Protein AF-A0A3M1NUH5-F1 (afdb_monomer_lite)

pLDDT: mean 92.51, std 4.21, range [74.0, 98.38]

Secondary structure (DSSP, 8-state):
-----HHHHHHHHHHHHTS-TTSTTHHHHHHHHHHHHHHHHHTSTTTTS---EEEETTEEEEEEES-SS-TTTSSSSPPPPHHHHHHHHHHHHHHH-

Sequence (97 aa):
PTPWPKAKFDSLEAVRATWDRSKPGYYEKWAKLRAEQVKAMQASPYYGKVGAFEGAGYSSRGLYRPGMDCRMFSLSLAPFDPVCAAAIERVIRFYSE

Foldseek 3Di:
DDDAPLVLVVVLVVVLVPDDPPDPCNVVVVVVSVVVVVVRRVPDPCALHFDFDADDDPDNGPHTDGHPDAVRPDVDPDHHRPVRVVVVVVVVVVVVD

Structure (mmCIF, N/CA/C/O backbone):
data_AF-A0A3M1NUH5-F1
#
_entry.id   AF-A0A3M1NUH5-F1
#
loop_
_atom_site.group_PDB
_atom_site.id
_atom_site.type_symbol
_atom_site.label_atom_id
_atom_site.label_alt_id
_atom_site.label_comp_id
_atom_site.label_asym_id
_atom_site.label_entity_id
_atom_site.label_seq_id
_atom_site.pdbx_PDB_ins_code
_atom_site.Cartn_x
_atom_site.Cartn_y
_atom_site.Cartn_z
_atom_site.occupancy
_atom_site.B_iso_or_equiv
_atom_site.auth_seq_id
_atom_site.auth_comp_id
_atom_site.auth_asym_id
_atom_site.auth_atom_id
_atom_site.pdbx_PDB_model_num
ATOM 1 N N . PRO A 1 1 ? -12.676 -4.129 -9.396 1.00 89.56 1 PRO A N 1
ATOM 2 C CA . PRO A 1 1 ? -11.365 -3.901 -8.734 1.00 89.56 1 PRO A CA 1
ATOM 3 C C . PRO A 1 1 ? -10.821 -2.529 -9.145 1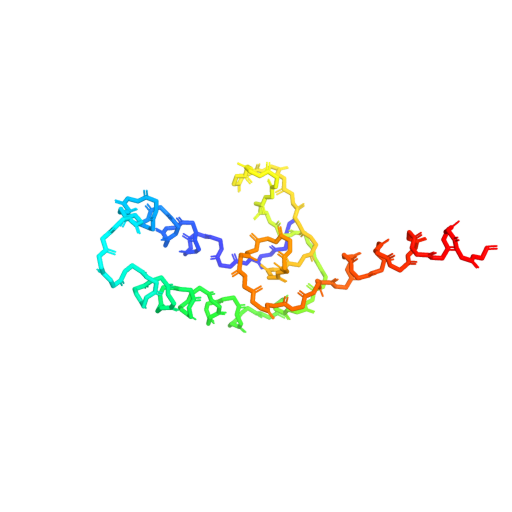.00 89.56 1 PRO A C 1
ATOM 5 O O . PRO A 1 1 ? -11.001 -2.150 -10.298 1.00 89.56 1 PRO A O 1
ATOM 8 N N . THR A 1 2 ? -10.224 -1.770 -8.224 1.00 94.44 2 THR A N 1
ATOM 9 C CA . THR A 1 2 ? -9.700 -0.428 -8.516 1.00 94.44 2 THR A CA 1
ATOM 10 C C . THR A 1 2 ? -8.406 -0.538 -9.329 1.00 94.44 2 THR A C 1
ATOM 12 O O . THR A 1 2 ? -7.475 -1.218 -8.883 1.00 94.44 2 THR A O 1
ATOM 15 N N . PRO A 1 3 ? -8.318 0.109 -10.507 1.00 93.50 3 PRO A N 1
ATOM 16 C CA . PRO A 1 3 ? -7.109 0.088 -11.319 1.00 93.50 3 PRO A CA 1
ATOM 17 C C . PRO A 1 3 ? -5.919 0.705 -10.580 1.00 93.50 3 PRO A C 1
ATOM 19 O O . PRO A 1 3 ? -6.016 1.776 -9.981 1.00 93.50 3 PRO A O 1
ATOM 22 N N . TRP A 1 4 ? -4.772 0.039 -10.639 1.00 94.12 4 TRP A N 1
ATOM 23 C CA . TRP A 1 4 ? -3.510 0.551 -10.113 1.00 94.12 4 TRP A CA 1
ATOM 24 C C . TRP A 1 4 ? -2.341 -0.055 -10.895 1.00 94.12 4 TRP A C 1
ATOM 26 O O . TRP A 1 4 ? -2.543 -1.063 -11.580 1.00 94.12 4 TRP A O 1
ATOM 36 N N . PRO A 1 5 ? -1.127 0.525 -10.842 1.00 93.25 5 PRO A N 1
ATOM 37 C CA . PRO A 1 5 ? 0.027 0.064 -11.623 1.00 93.25 5 PRO A CA 1
ATOM 38 C C . PRO A 1 5 ? 0.641 -1.242 -11.072 1.00 93.25 5 PRO A C 1
ATOM 40 O O . PRO A 1 5 ? 1.849 -1.345 -10.854 1.00 93.25 5 PRO A O 1
ATOM 43 N N . LYS A 1 6 ? -0.199 -2.263 -10.874 1.00 91.94 6 LYS A N 1
ATOM 44 C CA . LYS A 1 6 ? 0.126 -3.569 -10.301 1.00 91.94 6 LYS A CA 1
ATOM 45 C C . LYS A 1 6 ? 1.211 -4.296 -11.081 1.00 91.94 6 LYS A C 1
ATOM 47 O O . LYS A 1 6 ? 2.182 -4.742 -10.493 1.00 91.94 6 LYS A O 1
ATOM 52 N N . ALA A 1 7 ? 1.083 -4.366 -12.406 1.00 92.44 7 ALA A N 1
ATOM 53 C CA . ALA A 1 7 ? 2.043 -5.076 -13.252 1.00 92.44 7 ALA A CA 1
ATOM 54 C C . ALA A 1 7 ? 3.469 -4.514 -13.113 1.00 92.44 7 ALA A C 1
ATOM 56 O O . ALA A 1 7 ? 4.436 -5.274 -13.051 1.00 92.44 7 ALA A O 1
ATOM 57 N N . LYS A 1 8 ? 3.595 -3.184 -12.992 1.00 91.88 8 LYS A N 1
ATOM 58 C CA . LYS A 1 8 ? 4.883 -2.530 -12.742 1.00 91.88 8 LYS A CA 1
ATOM 59 C C . LYS A 1 8 ? 5.388 -2.841 -11.332 1.00 91.88 8 LYS A C 1
ATOM 61 O O . LYS A 1 8 ? 6.554 -3.187 -11.173 1.00 91.88 8 LYS A O 1
ATOM 66 N N . PHE A 1 9 ? 4.519 -2.743 -10.326 1.00 91.31 9 PHE A N 1
ATOM 67 C CA . PHE A 1 9 ? 4.870 -3.055 -8.940 1.00 91.31 9 PHE A CA 1
ATOM 68 C C . PHE A 1 9 ? 5.359 -4.503 -8.780 1.00 91.31 9 PHE A C 1
ATOM 70 O O . PHE A 1 9 ? 6.447 -4.719 -8.253 1.00 91.31 9 PHE A O 1
ATOM 77 N N . ASP A 1 10 ? 4.605 -5.471 -9.303 1.00 92.12 10 ASP A N 1
ATOM 78 C CA . ASP A 1 10 ? 4.919 -6.900 -9.237 1.00 92.12 10 ASP A CA 1
ATOM 79 C C . ASP A 1 10 ? 6.244 -7.220 -9.940 1.00 92.12 10 ASP A C 1
ATOM 81 O O . ASP A 1 10 ? 7.052 -7.983 -9.416 1.00 92.12 10 ASP A O 1
ATOM 85 N N . SER A 1 11 ? 6.506 -6.597 -11.094 1.00 92.88 11 SER A N 1
ATOM 86 C CA . SER A 1 11 ? 7.780 -6.752 -11.811 1.00 92.88 11 SER A CA 1
ATOM 87 C C . SER A 1 11 ? 8.970 -6.263 -10.978 1.00 92.88 11 SER A C 1
ATOM 89 O O . SER A 1 11 ? 9.995 -6.938 -10.900 1.00 92.88 11 SER A O 1
ATOM 91 N N . LEU A 1 12 ? 8.835 -5.109 -10.314 1.00 91.12 12 LEU A N 1
ATOM 92 C CA . LEU A 1 12 ? 9.879 -4.566 -9.437 1.00 91.12 12 LEU A CA 1
ATOM 93 C C . LEU A 1 12 ? 10.077 -5.431 -8.181 1.00 91.12 12 LEU A C 1
ATOM 95 O O . LEU A 1 12 ? 11.211 -5.647 -7.756 1.00 91.12 12 LEU A O 1
ATOM 99 N N . GLU A 1 13 ? 8.997 -5.965 -7.608 1.00 89.62 13 GLU A N 1
ATOM 100 C CA . GLU A 1 13 ? 9.074 -6.890 -6.474 1.00 89.62 13 GLU A CA 1
ATOM 101 C C . GLU A 1 13 ? 9.722 -8.226 -6.849 1.00 89.62 13 GLU A C 1
ATOM 103 O O . GLU A 1 13 ? 10.529 -8.739 -6.076 1.00 89.62 13 GLU A O 1
ATOM 108 N N . ALA A 1 14 ? 9.448 -8.760 -8.042 1.00 91.75 14 ALA A N 1
ATOM 109 C CA . ALA A 1 14 ? 10.107 -9.963 -8.543 1.00 91.75 14 ALA A CA 1
ATOM 110 C C . ALA A 1 14 ? 11.626 -9.760 -8.666 1.00 91.75 14 ALA A C 1
ATOM 112 O O . ALA A 1 14 ? 12.402 -10.621 -8.255 1.00 91.75 14 ALA A O 1
ATOM 113 N N . VAL A 1 15 ? 12.065 -8.590 -9.147 1.00 91.19 15 VAL A N 1
ATOM 114 C CA . VAL A 1 15 ? 13.490 -8.228 -9.172 1.00 91.19 15 VAL A CA 1
ATOM 115 C C . VAL A 1 15 ? 14.051 -8.138 -7.754 1.00 91.19 15 VAL A C 1
ATOM 117 O O . VAL A 1 15 ? 15.101 -8.719 -7.481 1.00 91.19 15 VAL A O 1
ATOM 120 N N . ARG A 1 16 ? 13.357 -7.457 -6.833 1.00 90.31 16 ARG A N 1
ATOM 121 C CA . ARG A 1 16 ? 13.779 -7.341 -5.427 1.00 90.31 16 ARG A CA 1
ATOM 122 C C . ARG A 1 16 ? 13.910 -8.708 -4.749 1.00 90.31 16 ARG A C 1
ATOM 1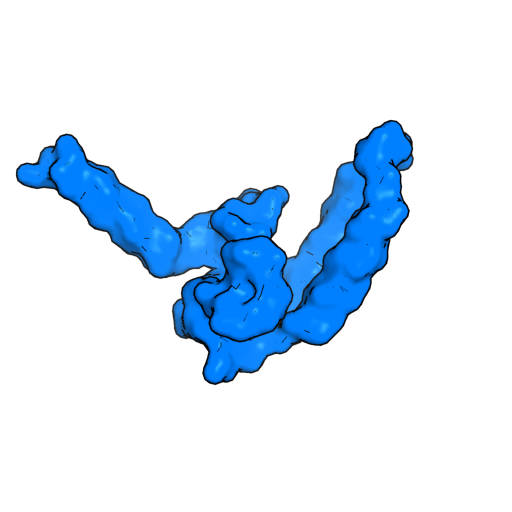24 O O . ARG A 1 16 ? 14.834 -8.894 -3.964 1.00 90.31 16 ARG A O 1
ATOM 131 N N . ALA A 1 17 ? 13.025 -9.655 -5.059 1.00 89.75 17 ALA A N 1
ATOM 132 C CA . ALA A 1 17 ? 13.035 -11.001 -4.487 1.00 89.75 17 ALA A CA 1
ATOM 133 C C . ALA A 1 17 ? 14.318 -11.790 -4.807 1.00 89.75 17 ALA A C 1
ATOM 135 O O . ALA A 1 17 ? 14.678 -12.688 -4.054 1.00 89.75 17 ALA A O 1
ATOM 136 N N . THR A 1 18 ? 15.038 -11.433 -5.877 1.00 92.50 18 THR A N 1
ATOM 137 C CA . THR A 1 18 ? 16.334 -12.048 -6.224 1.00 92.50 18 THR A CA 1
ATOM 138 C C . THR A 1 18 ? 17.520 -11.491 -5.430 1.00 92.50 18 THR A C 1
ATOM 140 O O . THR A 1 18 ? 18.630 -12.010 -5.539 1.00 92.50 18 THR A O 1
ATOM 143 N N . TRP A 1 19 ? 17.338 -10.405 -4.672 1.00 92.94 19 TRP A N 1
ATOM 144 C CA . TRP A 1 19 ? 18.445 -9.726 -4.004 1.00 92.94 19 TRP A CA 1
ATOM 145 C C . TRP A 1 19 ? 18.774 -10.362 -2.657 1.00 92.94 19 TRP A C 1
ATOM 147 O O . TRP A 1 19 ? 17.903 -10.585 -1.821 1.00 92.94 19 TRP A O 1
ATOM 157 N N . ASP A 1 20 ? 20.067 -10.558 -2.417 1.00 92.50 20 ASP A N 1
ATOM 158 C CA . ASP A 1 20 ? 20.584 -10.979 -1.121 1.00 92.50 20 ASP A CA 1
ATOM 159 C C . ASP A 1 20 ? 20.628 -9.789 -0.148 1.00 92.50 20 ASP A C 1
ATOM 161 O O . ASP A 1 20 ? 21.340 -8.803 -0.366 1.00 92.50 20 ASP A O 1
ATOM 165 N N . ARG A 1 21 ? 19.865 -9.899 0.945 1.00 90.50 21 ARG A N 1
ATOM 166 C CA . ARG A 1 21 ? 19.770 -8.882 2.003 1.00 90.50 21 ARG A CA 1
ATOM 167 C C . ARG A 1 21 ? 21.061 -8.725 2.811 1.00 90.50 21 ARG A C 1
ATOM 169 O O . ARG A 1 21 ? 21.250 -7.693 3.447 1.00 90.50 21 ARG A O 1
ATOM 176 N N . SER A 1 22 ? 21.941 -9.721 2.775 1.00 93.81 22 SER A N 1
ATOM 177 C CA . SER A 1 22 ? 23.210 -9.758 3.512 1.00 93.81 22 SER A CA 1
ATOM 178 C C . SER A 1 22 ? 24.296 -8.898 2.861 1.00 93.81 22 SER A C 1
ATOM 180 O O . SER A 1 22 ? 25.314 -8.602 3.486 1.00 93.81 22 SER A O 1
ATOM 182 N N . LYS A 1 23 ? 24.121 -8.521 1.588 1.00 94.19 23 LYS A N 1
ATOM 183 C CA . LYS A 1 23 ? 25.127 -7.765 0.838 1.00 94.19 23 LYS A CA 1
ATOM 184 C C . LYS A 1 23 ? 25.182 -6.301 1.298 1.00 94.19 23 LYS A C 1
ATOM 186 O O . LYS A 1 23 ? 24.135 -5.692 1.538 1.00 94.19 23 LYS A O 1
ATOM 191 N N . PRO A 1 24 ? 26.385 -5.701 1.360 1.00 93.44 24 PRO A N 1
ATOM 192 C CA . PRO A 1 24 ? 26.517 -4.274 1.635 1.00 93.44 24 PRO A CA 1
ATOM 193 C C . PRO A 1 24 ? 25.800 -3.460 0.547 1.00 93.44 24 PRO A C 1
ATOM 195 O O . PRO A 1 24 ? 25.820 -3.827 -0.628 1.00 93.44 24 PRO A O 1
ATOM 198 N N . GLY A 1 25 ? 25.142 -2.364 0.933 1.00 91.81 25 GLY A N 1
ATOM 199 C CA . GLY A 1 25 ? 24.407 -1.502 -0.002 1.00 91.81 25 GLY A CA 1
ATOM 200 C C . GLY A 1 25 ? 22.972 -1.950 -0.330 1.00 91.81 25 GLY A C 1
ATOM 201 O O . GLY A 1 25 ? 22.318 -1.348 -1.188 1.00 91.81 25 GLY A O 1
ATOM 202 N N . TYR A 1 26 ? 22.468 -3.023 0.302 1.00 92.62 26 TYR A N 1
ATOM 203 C CA . TYR A 1 26 ? 21.116 -3.538 0.051 1.00 92.62 26 TYR A CA 1
ATOM 204 C C . TYR A 1 26 ? 20.030 -2.487 0.322 1.00 92.62 26 TYR A C 1
ATOM 206 O O . TYR A 1 26 ? 19.125 -2.315 -0.498 1.00 92.62 26 TYR A O 1
ATOM 214 N N . TYR A 1 27 ? 20.107 -1.771 1.449 1.00 90.12 27 TYR A N 1
ATOM 215 C 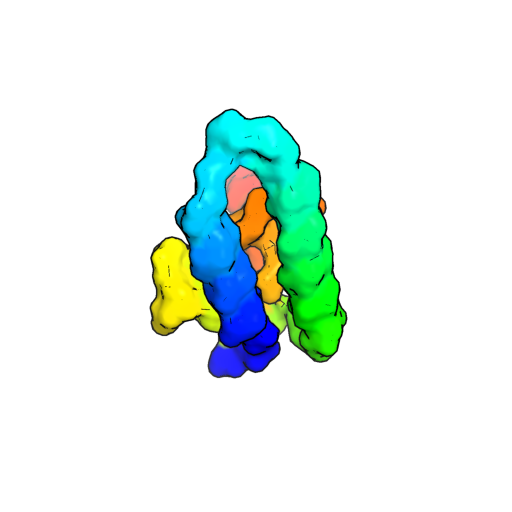CA . TYR A 1 27 ? 19.056 -0.834 1.856 1.00 90.12 27 TYR A CA 1
ATOM 216 C C . TYR A 1 27 ? 19.019 0.420 0.980 1.00 90.12 27 TYR A C 1
ATOM 218 O O . TYR A 1 27 ? 17.934 0.899 0.663 1.00 90.12 27 TYR A O 1
ATOM 226 N N . GLU A 1 28 ? 20.162 0.908 0.505 1.00 92.75 28 GLU A N 1
ATOM 227 C CA . GLU A 1 28 ? 20.258 2.023 -0.439 1.00 92.75 28 GLU A CA 1
ATOM 228 C C . GLU A 1 28 ? 19.664 1.637 -1.796 1.00 92.75 28 GLU A C 1
ATOM 230 O O . GLU A 1 28 ? 18.912 2.403 -2.406 1.00 92.75 28 GLU A O 1
ATOM 235 N N . LYS A 1 29 ? 19.961 0.420 -2.265 1.00 92.62 29 LYS A N 1
ATOM 236 C CA . LYS A 1 29 ? 19.375 -0.135 -3.490 1.00 92.62 29 LYS A CA 1
ATOM 237 C C . LYS A 1 29 ? 17.859 -0.310 -3.344 1.00 92.62 29 LYS A C 1
ATOM 239 O O . LYS A 1 29 ? 17.105 0.048 -4.250 1.00 92.62 29 LYS A O 1
ATOM 244 N N . TRP A 1 30 ? 17.410 -0.816 -2.195 1.00 90.88 30 TRP A N 1
ATOM 245 C CA . TRP A 1 30 ? 15.994 -0.988 -1.875 1.00 90.88 30 TRP A CA 1
ATOM 246 C C . TRP A 1 30 ? 15.253 0.347 -1.784 1.00 90.88 30 TRP A C 1
ATOM 248 O O . TRP A 1 30 ? 14.172 0.471 -2.355 1.00 90.88 30 TRP A O 1
ATOM 258 N N . ALA A 1 31 ? 15.846 1.366 -1.160 1.00 90.75 31 ALA A N 1
ATOM 259 C CA . ALA A 1 31 ? 15.264 2.701 -1.068 1.00 90.75 31 ALA A CA 1
ATOM 260 C C . ALA A 1 31 ? 15.002 3.309 -2.456 1.00 90.75 31 ALA A C 1
ATOM 262 O O . ALA A 1 31 ? 13.932 3.872 -2.687 1.00 90.75 31 ALA A O 1
ATOM 263 N N . LYS A 1 32 ? 15.929 3.130 -3.410 1.00 92.25 32 LYS A N 1
ATOM 264 C CA . LYS A 1 32 ? 15.759 3.586 -4.803 1.00 92.25 32 LYS A CA 1
ATOM 265 C C . LYS A 1 32 ? 14.603 2.878 -5.511 1.00 92.25 32 LYS A C 1
ATOM 267 O O . LYS A 1 32 ? 13.741 3.541 -6.084 1.00 92.25 32 LYS A O 1
ATOM 272 N N . LEU A 1 33 ? 14.552 1.546 -5.434 1.00 92.00 33 LEU A N 1
ATOM 273 C CA . LEU A 1 33 ? 13.465 0.758 -6.028 1.00 92.00 33 LEU A CA 1
ATOM 274 C C . LEU A 1 33 ? 12.114 1.119 -5.400 1.00 92.00 33 LEU A C 1
ATOM 276 O O . LEU A 1 33 ? 11.113 1.278 -6.099 1.00 92.00 33 LEU A O 1
ATOM 280 N N . ARG A 1 34 ? 12.090 1.319 -4.080 1.00 89.25 34 ARG A N 1
ATOM 281 C CA . ARG A 1 34 ? 10.880 1.714 -3.367 1.00 89.25 34 ARG A CA 1
ATOM 282 C C . ARG A 1 34 ? 10.405 3.100 -3.786 1.00 89.25 34 ARG A C 1
ATOM 284 O O . ARG A 1 34 ? 9.208 3.266 -4.006 1.00 89.25 34 ARG A O 1
ATOM 291 N N . ALA A 1 35 ? 11.308 4.069 -3.932 1.00 90.44 35 ALA A N 1
ATOM 292 C CA . ALA A 1 35 ? 10.969 5.400 -4.431 1.00 90.44 35 ALA A CA 1
ATOM 293 C C . ALA A 1 35 ? 10.337 5.330 -5.831 1.00 90.44 35 ALA A C 1
ATOM 295 O O . ALA A 1 35 ? 9.356 6.024 -6.097 1.00 90.44 35 ALA A O 1
ATOM 296 N N . GLU A 1 36 ? 10.822 4.438 -6.699 1.00 91.81 36 GLU A N 1
ATOM 297 C CA . GLU A 1 36 ? 10.210 4.207 -8.009 1.00 91.81 36 GLU A CA 1
ATOM 298 C C . GLU A 1 36 ? 8.796 3.611 -7.902 1.00 91.81 36 GLU A C 1
ATOM 300 O O . GLU A 1 36 ? 7.877 4.076 -8.581 1.00 91.81 36 GLU A O 1
ATOM 305 N N . GLN A 1 37 ? 8.592 2.625 -7.022 1.00 91.25 37 GLN A N 1
ATOM 306 C CA . GLN A 1 37 ? 7.266 2.059 -6.757 1.00 91.25 37 GLN A CA 1
ATOM 307 C C . GLN A 1 37 ? 6.294 3.115 -6.218 1.00 91.25 37 GLN A C 1
ATOM 309 O O . GLN A 1 37 ? 5.166 3.201 -6.700 1.00 91.25 37 GLN A O 1
ATOM 314 N N . VAL A 1 38 ? 6.717 3.932 -5.241 1.00 90.38 38 VAL A N 1
ATOM 315 C CA . VAL A 1 38 ? 5.902 5.038 -4.703 1.00 90.38 38 VAL A CA 1
ATOM 316 C C . VAL A 1 38 ? 5.538 6.004 -5.822 1.00 90.38 38 VAL A C 1
ATOM 318 O O . VAL A 1 38 ? 4.363 6.315 -5.987 1.00 90.38 38 VAL A O 1
ATOM 321 N N . LYS A 1 39 ? 6.514 6.430 -6.629 1.00 91.69 39 LYS A N 1
ATOM 322 C CA . LYS A 1 39 ? 6.285 7.363 -7.735 1.00 91.69 39 LYS A CA 1
ATOM 323 C C . LYS A 1 39 ? 5.285 6.810 -8.753 1.00 91.69 39 LYS A C 1
ATOM 325 O O . LYS A 1 39 ? 4.420 7.543 -9.222 1.00 91.69 39 LYS A O 1
ATOM 330 N N . ALA A 1 40 ? 5.369 5.517 -9.071 1.00 91.31 40 ALA A N 1
ATOM 331 C CA . ALA A 1 40 ? 4.402 4.862 -9.947 1.00 91.31 40 ALA A CA 1
ATOM 332 C C . ALA A 1 40 ? 2.991 4.865 -9.340 1.00 91.31 40 ALA A C 1
ATOM 334 O O . ALA A 1 40 ? 2.029 5.170 -10.039 1.00 91.31 40 ALA A O 1
ATOM 335 N N . MET A 1 41 ? 2.862 4.568 -8.043 1.00 91.06 41 MET A N 1
ATOM 336 C CA . MET A 1 41 ? 1.575 4.599 -7.343 1.00 91.06 41 MET A CA 1
ATOM 337 C C . MET A 1 41 ? 0.992 6.014 -7.269 1.00 91.06 41 MET A C 1
ATOM 339 O O . MET A 1 41 ? -0.190 6.188 -7.541 1.00 91.06 41 MET A O 1
ATOM 343 N N . GLN A 1 42 ? 1.816 7.022 -6.973 1.00 91.19 42 GLN A N 1
ATOM 344 C CA . GLN A 1 42 ? 1.418 8.434 -6.900 1.00 91.19 42 GLN A CA 1
ATOM 345 C C . GLN A 1 42 ? 0.925 9.000 -8.233 1.00 91.19 42 GLN A C 1
ATOM 347 O O . GLN A 1 42 ? 0.116 9.921 -8.238 1.00 91.19 42 GLN A O 1
ATOM 352 N N . ALA A 1 43 ? 1.375 8.443 -9.359 1.00 92.31 43 ALA A N 1
ATOM 353 C CA . ALA A 1 43 ? 0.874 8.817 -10.679 1.00 92.31 43 ALA A CA 1
ATOM 354 C C . ALA A 1 43 ? -0.560 8.317 -10.948 1.00 92.31 43 ALA A C 1
ATOM 356 O O . ALA A 1 43 ? -1.185 8.744 -11.917 1.00 92.31 43 ALA A O 1
ATOM 357 N N . SER A 1 44 ? -1.090 7.406 -10.125 1.00 93.00 44 SER A N 1
ATOM 358 C CA . SER A 1 44 ? -2.464 6.925 -10.264 1.00 93.00 44 SER A CA 1
ATOM 359 C C . SER A 1 44 ? -3.472 7.948 -9.726 1.00 93.00 44 SER A C 1
ATOM 361 O O . SER A 1 44 ? -3.290 8.446 -8.612 1.00 93.00 44 SER A O 1
ATOM 363 N N . PRO A 1 45 ? -4.606 8.180 -10.417 1.00 93.94 45 PRO A N 1
ATOM 364 C CA . PRO A 1 45 ? -5.679 9.043 -9.910 1.00 93.94 45 PRO A CA 1
ATOM 365 C C . PRO A 1 45 ? -6.334 8.507 -8.624 1.00 93.94 45 PRO A C 1
ATOM 367 O O . PRO A 1 45 ? -7.036 9.238 -7.930 1.00 93.94 45 PRO A O 1
ATOM 370 N N . TYR A 1 46 ? -6.104 7.234 -8.294 1.00 94.12 46 TYR A N 1
ATOM 371 C CA . TYR A 1 46 ? -6.637 6.581 -7.098 1.00 94.12 46 TYR A CA 1
ATOM 372 C C . TYR A 1 46 ? -5.651 6.578 -5.920 1.00 94.12 46 TYR A C 1
ATOM 374 O O . TYR A 1 46 ? -5.926 5.955 -4.893 1.00 94.12 46 TYR A O 1
ATOM 382 N N . TYR A 1 47 ? -4.496 7.239 -6.043 1.00 91.88 47 TYR A N 1
ATOM 383 C CA . TYR A 1 47 ? -3.545 7.340 -4.940 1.00 91.88 47 TYR A CA 1
ATOM 384 C C . TYR A 1 47 ? -4.160 8.081 -3.744 1.00 91.88 47 TYR A C 1
ATOM 386 O O . TYR A 1 47 ? -4.809 9.114 -3.897 1.00 91.88 47 TYR A O 1
ATOM 394 N N . GLY A 1 48 ? -3.983 7.532 -2.540 1.00 90.19 48 GLY A N 1
ATOM 395 C CA . GLY A 1 48 ? -4.568 8.081 -1.311 1.00 90.19 48 GLY A CA 1
ATOM 396 C C . GLY A 1 48 ? -6.098 7.984 -1.221 1.00 90.19 48 GLY A C 1
ATOM 397 O O . GLY A 1 48 ? -6.683 8.514 -0.279 1.00 90.19 48 GLY A O 1
ATOM 398 N N . LYS A 1 49 ? -6.766 7.324 -2.176 1.00 94.50 49 LYS A N 1
ATOM 399 C CA . LYS A 1 49 ? -8.207 7.051 -2.131 1.00 94.50 49 LYS A CA 1
ATOM 400 C C . LYS A 1 49 ? -8.465 5.634 -1.627 1.00 94.50 49 LYS A C 1
ATOM 402 O O . LYS A 1 49 ? -7.648 4.735 -1.823 1.00 94.50 49 LYS A O 1
ATOM 407 N N . VAL A 1 50 ? -9.624 5.445 -1.002 1.00 96.44 50 VAL A N 1
ATOM 408 C CA . VAL A 1 50 ? -10.115 4.116 -0.624 1.00 96.44 50 VAL A CA 1
ATOM 409 C C . VAL A 1 50 ? -10.664 3.420 -1.868 1.00 96.44 50 VAL A C 1
ATOM 411 O O . VAL A 1 50 ? -11.427 4.011 -2.632 1.00 96.44 50 VAL A O 1
ATOM 414 N N . GLY A 1 51 ? -10.266 2.170 -2.076 1.00 96.06 51 GLY A N 1
ATOM 415 C CA . GLY A 1 51 ? -10.679 1.349 -3.209 1.00 96.06 51 GLY A CA 1
ATOM 416 C C . GLY A 1 51 ? -10.482 -0.138 -2.934 1.00 96.06 51 GLY A C 1
ATOM 417 O O . GLY A 1 51 ? -10.240 -0.543 -1.806 1.00 96.06 51 GLY A O 1
ATOM 418 N N . ALA A 1 52 ? -10.580 -0.965 -3.970 1.00 96.56 52 ALA A N 1
ATOM 419 C CA . ALA A 1 52 ? -10.301 -2.398 -3.898 1.00 96.56 52 ALA A CA 1
ATOM 420 C C . ALA A 1 52 ? -9.099 -2.723 -4.790 1.00 96.56 52 ALA A C 1
ATOM 422 O O . ALA A 1 52 ? -9.258 -3.102 -5.954 1.00 96.56 52 ALA A O 1
ATOM 423 N N . PHE A 1 53 ? -7.892 -2.531 -4.260 1.00 95.88 53 PHE A N 1
ATOM 424 C CA . PHE A 1 53 ? -6.640 -2.739 -4.988 1.00 95.88 53 PHE A CA 1
ATOM 425 C C . PHE A 1 53 ? -6.209 -4.200 -4.886 1.00 95.88 53 PHE A C 1
ATOM 427 O O . PHE A 1 53 ? -6.050 -4.723 -3.788 1.00 95.88 53 PHE A O 1
ATOM 434 N N . GLU A 1 54 ? -6.042 -4.879 -6.019 1.00 96.19 54 GLU A N 1
ATOM 435 C CA . GLU A 1 54 ? -5.689 -6.304 -6.027 1.00 96.19 54 GLU A CA 1
ATOM 436 C C . GLU A 1 54 ? -4.263 -6.549 -5.515 1.00 96.19 54 GLU A C 1
ATOM 438 O O . GLU A 1 54 ? -3.343 -5.822 -5.887 1.00 96.19 54 GLU A O 1
ATOM 443 N N . GLY A 1 55 ? -4.080 -7.604 -4.725 1.00 93.12 55 GLY A N 1
ATOM 444 C CA . GLY A 1 55 ? -2.816 -8.003 -4.117 1.00 93.12 55 GLY A CA 1
ATOM 445 C C . GLY A 1 55 ? -2.810 -7.696 -2.622 1.00 93.12 55 GLY A C 1
ATOM 446 O O . GLY A 1 55 ? -2.605 -6.551 -2.211 1.00 93.12 55 GLY A O 1
ATOM 447 N N . ALA A 1 56 ? -3.033 -8.718 -1.801 1.00 92.81 56 ALA A N 1
ATOM 448 C CA . ALA A 1 56 ? -3.104 -8.608 -0.348 1.00 92.81 56 ALA A CA 1
ATOM 449 C C . ALA A 1 56 ? -2.867 -9.973 0.314 1.00 92.81 56 ALA A C 1
ATOM 451 O O . ALA A 1 56 ? -2.949 -11.006 -0.346 1.00 92.81 56 ALA A O 1
ATOM 452 N N . GLY A 1 57 ? -2.581 -9.980 1.620 1.00 89.81 57 GLY A N 1
ATOM 453 C CA . GLY A 1 57 ? -2.526 -11.215 2.414 1.00 89.81 57 GLY A CA 1
ATOM 454 C C . GLY A 1 57 ? -1.578 -12.273 1.846 1.00 89.81 57 GLY A C 1
ATOM 455 O O . GLY A 1 57 ? -1.957 -13.432 1.732 1.00 89.81 57 GLY A O 1
ATOM 456 N N . TYR A 1 58 ? -0.377 -11.862 1.425 1.00 90.31 58 TYR A N 1
ATOM 457 C CA . TYR A 1 58 ? 0.633 -12.726 0.789 1.00 90.31 58 TYR A CA 1
ATOM 458 C C . TYR A 1 58 ? 0.230 -13.331 -0.570 1.00 90.31 58 TYR A C 1
ATOM 460 O O . TYR A 1 58 ? 1.024 -14.054 -1.167 1.00 90.31 58 TYR A O 1
ATOM 468 N N . SER A 1 59 ? -0.945 -12.989 -1.109 1.00 92.00 59 SER A N 1
ATOM 469 C CA . SER A 1 59 ? -1.364 -13.345 -2.465 1.00 92.00 59 SER A CA 1
ATOM 470 C C . SER A 1 59 ? -1.319 -12.134 -3.395 1.00 92.00 59 SER A C 1
ATOM 472 O O . SER A 1 59 ? -1.861 -11.069 -3.099 1.00 92.00 59 SER A O 1
ATOM 474 N N . SER A 1 60 ? -0.722 -12.306 -4.576 1.00 90.31 60 SER A N 1
ATOM 475 C CA . SER A 1 60 ? -0.714 -11.270 -5.618 1.00 90.31 60 SER A CA 1
ATOM 476 C C . SER A 1 60 ? -2.073 -11.128 -6.321 1.00 90.31 60 SER A C 1
ATOM 478 O O . SER A 1 60 ? -2.329 -10.092 -6.930 1.00 90.31 60 SER A O 1
ATOM 480 N N . ARG A 1 61 ? -2.950 -12.140 -6.273 1.00 93.19 61 ARG A N 1
ATOM 481 C CA . ARG A 1 61 ? -4.229 -12.157 -7.010 1.00 93.19 61 ARG A CA 1
ATOM 482 C C . ARG A 1 61 ? -5.384 -12.637 -6.136 1.00 93.19 61 ARG A C 1
ATOM 484 O O . ARG A 1 61 ? -5.170 -13.362 -5.166 1.00 93.19 61 ARG A O 1
ATOM 491 N N . GLY A 1 62 ? -6.603 -12.230 -6.480 1.00 94.31 62 GLY A N 1
ATOM 492 C CA . GLY A 1 62 ? -7.837 -12.697 -5.831 1.00 94.31 62 GLY A CA 1
ATOM 493 C C . GLY A 1 62 ? -8.124 -12.129 -4.433 1.00 94.31 62 GLY A C 1
ATOM 494 O O . GLY A 1 62 ? -9.263 -12.193 -3.984 1.00 94.31 62 GLY A O 1
ATOM 495 N N . LEU A 1 63 ? -7.135 -11.525 -3.767 1.00 95.75 63 LEU A N 1
ATOM 496 C CA . LEU A 1 63 ? -7.318 -10.745 -2.541 1.00 95.75 63 LEU A CA 1
ATOM 497 C C . LEU A 1 63 ? -7.135 -9.255 -2.824 1.00 95.75 63 LEU A C 1
ATOM 499 O O . LEU A 1 63 ? -6.364 -8.869 -3.705 1.00 95.75 63 LEU A O 1
ATOM 503 N N . TYR A 1 64 ? -7.831 -8.417 -2.056 1.00 95.94 64 TYR A N 1
ATOM 504 C CA . TYR A 1 64 ? -7.866 -6.971 -2.257 1.00 95.94 64 TYR A CA 1
ATOM 505 C C . TYR A 1 64 ? -7.546 -6.229 -0.965 1.00 95.94 64 TYR A C 1
ATOM 507 O O . TYR A 1 64 ? -7.913 -6.667 0.124 1.00 95.94 64 TYR A O 1
ATOM 515 N N . ARG A 1 65 ? -6.881 -5.084 -1.101 1.00 95.31 65 ARG A N 1
ATOM 516 C CA . ARG A 1 65 ? -6.581 -4.157 -0.008 1.00 95.31 65 ARG A CA 1
ATOM 517 C C . ARG A 1 65 ? -7.269 -2.801 -0.220 1.00 95.31 65 ARG A C 1
ATOM 519 O O . ARG A 1 65 ? -7.506 -2.424 -1.372 1.00 95.31 65 ARG A O 1
ATOM 526 N N . PRO A 1 66 ? -7.564 -2.065 0.867 1.00 96.38 66 PRO A N 1
ATOM 527 C CA . PRO A 1 66 ? -8.330 -0.821 0.804 1.00 96.38 66 PRO A CA 1
ATOM 528 C C . PRO A 1 66 ? -7.540 0.391 0.290 1.00 96.38 66 PRO A C 1
ATOM 530 O O . PRO A 1 66 ? -8.132 1.314 -0.267 1.00 96.38 66 PRO A O 1
ATOM 533 N N . GLY A 1 67 ? -6.215 0.401 0.465 1.00 94.56 67 GLY A N 1
ATOM 534 C CA . GLY A 1 67 ? -5.320 1.476 0.033 1.00 94.56 67 GLY A CA 1
ATOM 535 C C . GLY A 1 67 ? -4.237 0.995 -0.932 1.00 94.56 67 GLY A C 1
ATOM 536 O O . GLY A 1 67 ? -3.747 -0.133 -0.836 1.00 94.56 67 GLY A O 1
ATOM 537 N N . MET A 1 68 ? -3.834 1.857 -1.871 1.00 92.81 68 MET A N 1
ATOM 538 C CA . MET A 1 68 ? -2.747 1.539 -2.804 1.00 92.81 68 MET A CA 1
ATOM 539 C C . MET A 1 68 ? -1.401 1.417 -2.077 1.00 92.81 68 MET A C 1
ATOM 541 O O . MET A 1 68 ? -0.637 0.498 -2.373 1.00 92.81 68 MET A O 1
ATOM 545 N N . ASP A 1 69 ? -1.163 2.285 -1.090 1.00 91.19 69 ASP A N 1
ATOM 546 C CA . ASP A 1 69 ? -0.040 2.225 -0.154 1.00 91.19 69 ASP A CA 1
ATOM 547 C C . ASP A 1 69 ? -0.556 2.362 1.286 1.00 91.19 69 ASP A C 1
ATOM 549 O O . ASP A 1 69 ? -1.502 3.108 1.539 1.00 91.19 69 ASP A O 1
ATOM 553 N N . CYS A 1 70 ? 0.036 1.606 2.207 1.00 91.56 70 CYS A N 1
ATOM 554 C CA . CYS A 1 70 ? -0.337 1.555 3.620 1.00 91.56 70 CYS A CA 1
ATOM 555 C C . CYS A 1 70 ? 0.819 0.951 4.422 1.00 91.56 70 CYS A C 1
ATOM 557 O O . CYS A 1 70 ? 1.514 0.054 3.927 1.00 91.56 70 CYS A O 1
ATOM 559 N N . ARG A 1 71 ? 0.977 1.368 5.685 1.00 91.12 71 ARG A N 1
ATOM 560 C CA . ARG A 1 71 ? 1.931 0.766 6.637 1.00 91.12 71 ARG A CA 1
ATOM 561 C C . ARG A 1 71 ? 1.782 -0.756 6.776 1.00 91.12 71 ARG A C 1
ATOM 563 O O . ARG A 1 71 ? 2.763 -1.441 7.039 1.00 91.12 71 ARG A O 1
ATOM 570 N N . MET A 1 72 ? 0.570 -1.280 6.581 1.00 90.88 72 MET A N 1
ATOM 571 C CA . MET A 1 72 ? 0.275 -2.720 6.628 1.00 90.88 72 MET A CA 1
ATOM 572 C C . MET A 1 72 ? 0.624 -3.464 5.333 1.00 90.88 72 MET A C 1
ATOM 574 O O . MET A 1 72 ? 0.651 -4.691 5.322 1.00 90.88 72 MET A O 1
ATOM 578 N N . PHE A 1 73 ? 0.867 -2.744 4.235 1.00 89.62 73 PHE A N 1
ATOM 579 C CA . PHE A 1 73 ? 1.186 -3.330 2.934 1.00 89.62 73 PHE A CA 1
ATOM 580 C C . PHE A 1 73 ? 2.687 -3.310 2.639 1.00 89.62 73 PHE A C 1
ATOM 582 O O . PHE A 1 73 ? 3.244 -4.301 2.170 1.00 89.62 73 PHE A O 1
ATOM 589 N N . SER A 1 74 ? 3.348 -2.185 2.905 1.00 81.44 74 SER A N 1
ATOM 590 C CA . SER A 1 74 ? 4.775 -2.022 2.655 1.00 81.44 74 SER A CA 1
ATOM 591 C C . SER A 1 74 ? 5.505 -1.666 3.947 1.00 81.44 74 SER A C 1
ATOM 593 O O . SER A 1 74 ? 4.959 -0.978 4.807 1.00 81.44 74 SER A O 1
ATOM 595 N N . LEU A 1 75 ? 6.774 -2.075 4.073 1.00 74.69 75 LEU A N 1
ATOM 596 C CA . LEU A 1 75 ? 7.679 -1.623 5.143 1.00 74.69 75 LEU A CA 1
ATOM 597 C C . LEU A 1 75 ? 8.087 -0.149 4.935 1.00 74.69 75 LEU A C 1
ATOM 599 O O . LEU A 1 75 ? 9.263 0.198 4.955 1.00 74.69 75 LEU A O 1
ATOM 603 N N . SER A 1 76 ? 7.124 0.726 4.664 1.00 74.00 76 SER A N 1
ATOM 604 C CA . SER A 1 76 ? 7.326 2.147 4.404 1.00 74.00 76 SER A CA 1
ATOM 605 C C . SER A 1 76 ? 6.867 2.978 5.589 1.00 74.00 76 SER A C 1
ATOM 607 O O . SER A 1 76 ? 6.035 2.543 6.381 1.00 74.00 76 SER A O 1
ATOM 609 N N . LEU A 1 77 ? 7.371 4.203 5.694 1.00 77.69 77 LEU A N 1
ATOM 610 C CA . LEU A 1 77 ? 6.855 5.205 6.63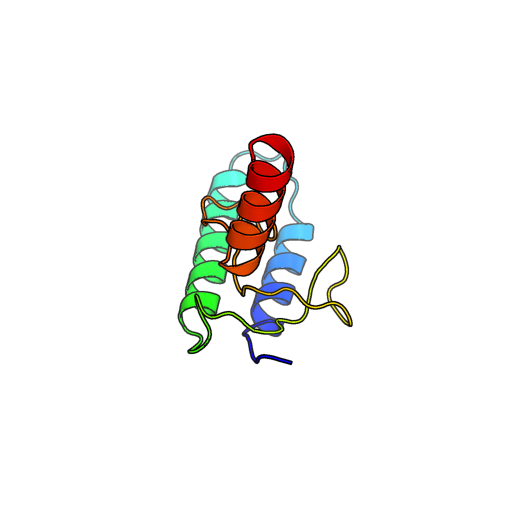1 1.00 77.69 77 LEU A CA 1
ATOM 611 C C . LEU A 1 77 ? 5.520 5.811 6.157 1.00 77.69 77 LEU A C 1
ATOM 613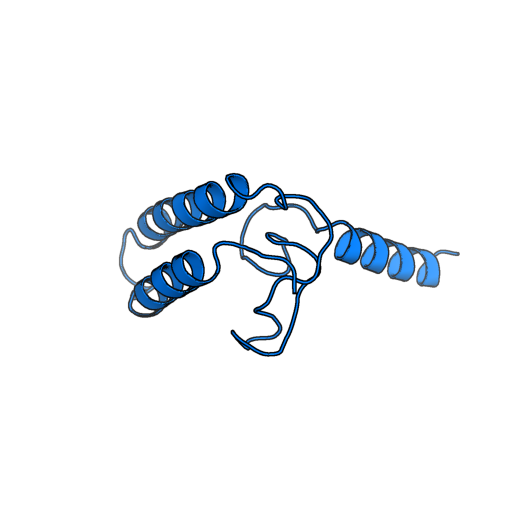 O O . LEU A 1 77 ? 5.146 6.890 6.609 1.00 77.69 77 LEU A O 1
ATOM 617 N N . ALA A 1 78 ? 4.812 5.151 5.232 1.00 86.00 78 ALA A N 1
ATOM 618 C CA . ALA A 1 78 ? 3.477 5.571 4.850 1.00 86.00 78 ALA A CA 1
ATOM 619 C C . ALA A 1 78 ? 2.544 5.490 6.069 1.00 86.00 78 ALA A C 1
ATOM 621 O O . ALA A 1 78 ? 2.676 4.566 6.881 1.00 86.00 78 ALA A O 1
ATOM 622 N N . PRO A 1 79 ? 1.591 6.425 6.200 1.00 90.75 79 PRO A N 1
ATOM 623 C CA . PRO A 1 79 ? 0.551 6.318 7.209 1.00 90.75 79 PRO A CA 1
ATOM 624 C C . PRO A 1 79 ? -0.329 5.083 6.962 1.00 90.75 79 PRO A C 1
ATOM 626 O O . PRO A 1 79 ? -0.274 4.432 5.911 1.00 90.75 79 PRO A O 1
ATOM 629 N N . PHE A 1 80 ? -1.163 4.753 7.946 1.00 94.38 80 PHE A N 1
ATOM 630 C CA . PHE A 1 80 ? -2.270 3.833 7.715 1.00 94.38 80 PHE A CA 1
ATOM 631 C C . PHE A 1 80 ? -3.221 4.428 6.676 1.00 94.38 80 PHE A C 1
ATOM 633 O O . PHE A 1 80 ? -3.502 5.627 6.697 1.00 94.38 80 PHE A O 1
ATOM 640 N N . ASP A 1 81 ? -3.724 3.589 5.772 1.00 94.19 81 ASP A N 1
ATOM 641 C CA . ASP A 1 81 ? -4.831 3.998 4.915 1.00 94.19 81 ASP A CA 1
ATOM 642 C C . ASP A 1 81 ? -6.088 4.297 5.764 1.00 94.19 81 ASP A C 1
ATOM 644 O O . ASP A 1 81 ? -6.174 3.856 6.919 1.00 94.19 81 ASP A O 1
ATOM 648 N N . PRO A 1 82 ? -7.079 5.033 5.224 1.00 96.00 82 PRO A N 1
ATOM 649 C CA . PRO A 1 82 ? -8.262 5.422 5.991 1.00 96.00 82 PRO A CA 1
ATOM 650 C C . PRO A 1 82 ? -9.045 4.246 6.596 1.00 96.00 82 PRO A C 1
ATOM 652 O O . PRO A 1 82 ? -9.686 4.410 7.632 1.00 96.00 82 PRO A O 1
ATOM 655 N N . VAL A 1 83 ? -8.990 3.055 5.989 1.00 96.94 83 VAL A N 1
ATOM 656 C CA . VAL A 1 83 ? -9.700 1.868 6.486 1.00 96.94 83 VAL A CA 1
ATOM 657 C C . VAL A 1 83 ? -8.949 1.244 7.656 1.00 96.94 83 VAL A C 1
ATOM 659 O O . VAL A 1 83 ? -9.571 0.935 8.672 1.00 96.94 83 VAL A O 1
ATOM 662 N N . CYS A 1 84 ? -7.625 1.102 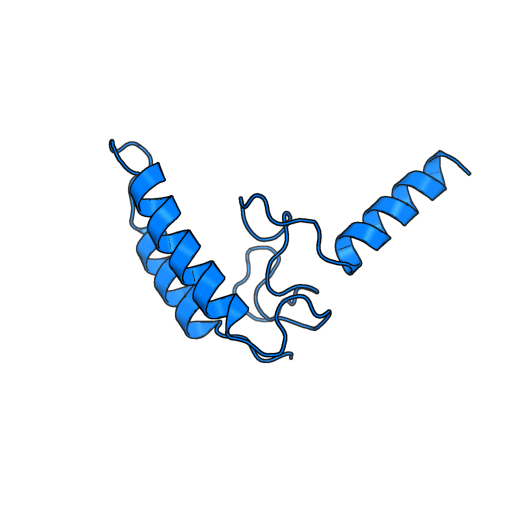7.556 1.00 95.88 84 CYS A N 1
ATOM 663 C CA . CYS A 1 84 ? -6.785 0.668 8.672 1.00 95.88 84 CYS A CA 1
ATOM 664 C C . CYS A 1 84 ? -6.868 1.645 9.852 1.00 95.88 84 CYS A C 1
ATOM 666 O O . CYS A 1 84 ? -7.027 1.199 10.985 1.00 95.88 84 CYS A O 1
ATOM 668 N N . ALA A 1 85 ? -6.816 2.956 9.598 1.00 96.50 85 ALA A N 1
ATOM 669 C CA . ALA A 1 85 ? -6.936 3.974 10.640 1.00 96.50 85 ALA A CA 1
ATOM 670 C C . ALA A 1 85 ? -8.281 3.870 11.382 1.00 96.50 85 ALA A C 1
ATOM 672 O O . ALA A 1 85 ? -8.297 3.760 12.606 1.00 96.50 85 ALA A O 1
ATOM 673 N N . ALA A 1 86 ? -9.397 3.792 10.646 1.00 97.75 86 ALA A N 1
ATOM 674 C CA . ALA A 1 86 ? -10.723 3.621 11.239 1.00 97.75 86 ALA A CA 1
ATOM 675 C C . ALA A 1 86 ? -10.878 2.280 11.979 1.00 97.75 86 ALA A C 1
ATOM 677 O O . ALA A 1 86 ? -11.586 2.195 12.980 1.00 97.75 86 ALA A O 1
ATOM 678 N N . ALA A 1 87 ? -10.236 1.209 11.500 1.00 97.88 87 ALA A N 1
ATOM 679 C CA . ALA A 1 87 ? -10.246 -0.081 12.185 1.00 97.88 87 ALA A CA 1
ATOM 680 C C . ALA A 1 87 ? -9.499 -0.023 13.523 1.00 97.88 87 ALA A C 1
ATOM 682 O O . ALA A 1 87 ? -10.019 -0.517 14.520 1.00 97.88 87 ALA A O 1
ATOM 683 N N . ILE A 1 88 ? -8.324 0.611 13.554 1.00 97.75 88 ILE A N 1
ATOM 684 C CA . ILE A 1 88 ? -7.550 0.820 14.784 1.00 97.75 88 ILE A CA 1
ATOM 685 C C . ILE A 1 88 ? -8.348 1.676 15.771 1.00 97.75 88 ILE A C 1
ATOM 687 O O . ILE A 1 88 ? -8.457 1.305 16.936 1.00 97.75 88 ILE A O 1
ATOM 691 N N . GLU A 1 89 ? -8.960 2.770 15.309 1.00 98.19 89 GLU A N 1
ATOM 692 C CA . GLU A 1 89 ? -9.790 3.628 16.160 1.00 98.19 89 GLU A CA 1
ATOM 693 C C . GLU A 1 89 ? -10.945 2.848 16.805 1.00 98.19 89 GLU A C 1
ATOM 695 O O . GLU A 1 89 ? -11.152 2.953 18.011 1.00 98.19 89 GLU A O 1
ATOM 700 N N . ARG A 1 90 ? -11.659 2.011 16.037 1.00 98.31 90 ARG A N 1
ATOM 701 C CA . ARG A 1 90 ? -12.737 1.165 16.580 1.00 98.31 90 ARG A CA 1
ATOM 702 C C . ARG A 1 90 ? -12.248 0.215 17.670 1.00 98.31 90 ARG A C 1
ATOM 704 O O . ARG A 1 90 ? -12.954 0.024 18.654 1.00 98.31 90 ARG A O 1
ATOM 711 N N . VAL A 1 91 ? -11.065 -0.375 17.497 1.00 98.38 91 VAL A N 1
ATOM 712 C CA . VAL A 1 91 ? -10.475 -1.266 18.507 1.00 98.38 91 VAL A CA 1
ATOM 713 C C . VAL A 1 91 ? -10.106 -0.483 19.762 1.00 98.38 91 VAL A C 1
ATOM 715 O O . VAL A 1 91 ? -10.407 -0.942 20.856 1.00 98.38 91 VAL A O 1
ATOM 718 N N . ILE A 1 92 ? -9.505 0.702 19.623 1.00 98.38 92 ILE A N 1
ATOM 719 C CA . ILE A 1 92 ? -9.181 1.561 20.770 1.00 98.38 92 ILE A CA 1
ATOM 720 C C . ILE A 1 92 ? -10.456 1.913 21.540 1.00 98.38 92 ILE A C 1
ATOM 722 O O . ILE A 1 92 ? -10.510 1.654 22.738 1.00 98.38 92 ILE A O 1
ATOM 726 N N . ARG A 1 93 ? -11.491 2.411 20.846 1.00 98.25 93 ARG A N 1
ATOM 727 C CA . ARG A 1 93 ? -12.782 2.769 21.453 1.00 98.25 93 ARG A CA 1
ATOM 728 C C . ARG A 1 93 ? -13.415 1.598 22.188 1.00 98.25 93 ARG A C 1
ATOM 730 O O . ARG A 1 93 ? -13.803 1.762 23.328 1.00 98.25 93 ARG A O 1
ATOM 737 N N . PHE A 1 94 ? -13.427 0.410 21.585 1.00 98.00 94 PHE A N 1
ATOM 738 C CA . PHE A 1 94 ? -13.963 -0.799 22.220 1.00 98.00 94 PHE A CA 1
ATOM 739 C C . PHE A 1 94 ? -13.317 -1.128 23.578 1.00 98.00 94 PHE A C 1
ATOM 741 O O . PHE A 1 94 ? -13.957 -1.739 24.428 1.00 98.00 94 PHE A O 1
ATOM 748 N N . TYR A 1 95 ? -12.051 -0.754 23.786 1.00 98.38 95 TYR A N 1
ATOM 749 C CA . TYR A 1 95 ? -11.349 -0.971 25.052 1.00 98.38 95 TYR A CA 1
ATOM 750 C C . TYR A 1 95 ? -11.350 0.249 25.987 1.00 98.38 95 TYR A C 1
ATOM 752 O O . TYR A 1 95 ? -10.885 0.120 27.120 1.00 98.38 95 TYR A O 1
ATOM 760 N N . SER A 1 96 ? -11.816 1.419 25.540 1.00 97.06 96 SER A N 1
ATOM 761 C CA . SER A 1 96 ? -11.741 2.678 26.299 1.00 97.06 96 SER A CA 1
ATOM 762 C C . SER A 1 96 ? -13.086 3.361 26.566 1.00 97.06 96 SER A C 1
ATOM 764 O O . SER A 1 96 ? -13.126 4.272 27.389 1.00 97.06 96 SER A O 1
ATOM 766 N N . GLU A 1 97 ? -14.146 2.970 25.859 1.00 89.69 97 GLU A N 1
ATOM 767 C CA . GLU A 1 97 ? -15.528 3.470 25.961 1.00 89.69 97 GLU A CA 1
ATOM 768 C C . GLU A 1 97 ? -16.481 2.289 26.189 1.00 89.69 97 GLU A C 1
ATOM 770 O O . GLU A 1 97 ? -17.354 2.413 27.077 1.00 89.69 97 GLU A O 1
#

Radius of gyration: 15.22 Å; chains: 1; bounding box: 42×22×40 Å